Protein AF-A0AAP0FU52-F1 (afdb_monomer_lite)

Organism: NCBI:txid2320716

Radius of gyration: 20.99 Å; chains: 1; bounding box: 56×45×53 Å

Structure (mmCIF, N/CA/C/O backbone):
data_AF-A0AAP0FU52-F1
#
_entry.id   AF-A0AAP0FU52-F1
#
loop_
_atom_site.group_PDB
_atom_site.id
_atom_site.type_symbol
_atom_site.label_atom_id
_atom_site.label_alt_id
_atom_site.label_comp_id
_atom_site.label_asym_id
_atom_site.label_entity_id
_atom_site.label_seq_id
_atom_site.pdbx_PDB_ins_code
_atom_site.Cartn_x
_atom_site.Cartn_y
_atom_site.Cartn_z
_atom_site.occupancy
_atom_site.B_iso_or_equiv
_atom_site.auth_seq_id
_atom_site.auth_comp_id
_atom_site.auth_asym_id
_atom_site.auth_atom_id
_atom_site.pdbx_PDB_model_num
ATOM 1 N N . MET A 1 1 ? 13.478 6.159 -29.021 1.00 35.66 1 MET A N 1
ATOM 2 C CA . MET A 1 1 ? 12.438 6.819 -28.202 1.00 35.66 1 MET A CA 1
ATOM 3 C C . MET A 1 1 ? 12.729 6.546 -26.735 1.00 35.66 1 MET A C 1
ATOM 5 O O . MET A 1 1 ? 12.653 5.385 -26.350 1.00 35.66 1 MET A O 1
ATOM 9 N N . PRO A 1 2 ? 13.154 7.533 -25.932 1.00 37.09 2 PRO A N 1
ATOM 10 C CA . 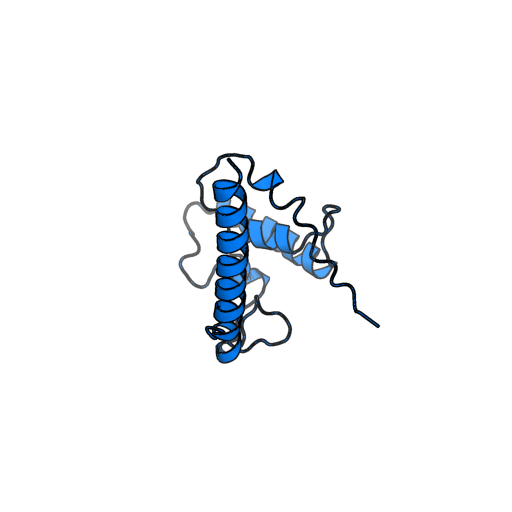PRO A 1 2 ? 13.354 7.309 -24.507 1.00 37.09 2 PRO A CA 1
ATOM 11 C C . PRO A 1 2 ? 12.016 7.425 -23.766 1.00 37.09 2 PRO A C 1
ATOM 13 O O . PRO A 1 2 ? 11.342 8.450 -23.825 1.00 37.09 2 PRO A O 1
ATOM 16 N N . LEU A 1 3 ? 11.629 6.352 -23.076 1.00 36.12 3 LEU A N 1
ATOM 17 C CA . LEU A 1 3 ? 10.536 6.349 -22.107 1.00 36.12 3 LEU A CA 1
ATOM 18 C C . LEU A 1 3 ? 10.970 7.179 -20.891 1.00 36.12 3 LEU A C 1
ATOM 20 O O . LEU A 1 3 ? 11.742 6.708 -20.053 1.00 36.12 3 LEU A O 1
ATOM 24 N N . SER A 1 4 ? 10.485 8.419 -20.811 1.00 35.88 4 SER A N 1
ATOM 25 C CA . SER A 1 4 ? 10.574 9.256 -19.614 1.00 35.88 4 SER A CA 1
ATOM 26 C C . SER A 1 4 ? 9.972 8.511 -18.425 1.00 35.88 4 SER A C 1
ATOM 28 O O . SER A 1 4 ? 8.785 8.197 -18.407 1.00 35.88 4 SER A O 1
ATOM 30 N N . ARG A 1 5 ? 10.808 8.203 -17.431 1.00 40.69 5 ARG A N 1
ATOM 31 C CA . ARG A 1 5 ? 10.409 7.602 -16.154 1.00 40.69 5 ARG A CA 1
ATOM 32 C C . ARG A 1 5 ? 9.983 8.735 -15.200 1.00 40.69 5 ARG A C 1
ATOM 34 O O . ARG A 1 5 ? 10.856 9.480 -14.765 1.00 40.69 5 ARG A O 1
ATOM 41 N N . PRO A 1 6 ? 8.695 8.885 -14.838 1.00 38.19 6 PRO A N 1
ATOM 42 C CA . PRO A 1 6 ? 8.189 10.066 -14.120 1.00 38.19 6 PRO A CA 1
ATOM 43 C C . PRO A 1 6 ? 8.436 10.075 -12.597 1.00 38.19 6 PRO A C 1
ATOM 45 O O . PRO A 1 6 ? 7.896 10.926 -11.896 1.00 38.19 6 PRO A O 1
ATOM 48 N N . TRP A 1 7 ? 9.235 9.155 -12.049 1.00 41.28 7 TRP A N 1
ATOM 49 C CA . TRP A 1 7 ? 9.445 9.070 -10.594 1.00 41.28 7 TRP A CA 1
ATOM 50 C C . TRP A 1 7 ? 10.563 9.993 -10.069 1.00 41.28 7 TRP A C 1
ATOM 52 O O . TRP A 1 7 ? 10.699 10.172 -8.861 1.00 41.28 7 TRP A O 1
ATOM 62 N N . ALA A 1 8 ? 11.320 10.646 -10.956 1.00 39.09 8 ALA A N 1
ATOM 63 C CA . ALA A 1 8 ? 12.317 11.652 -10.594 1.00 39.09 8 ALA A CA 1
ATOM 64 C C . ALA A 1 8 ? 11.659 13.021 -10.347 1.00 39.09 8 ALA A C 1
ATOM 66 O O . ALA A 1 8 ? 11.731 13.931 -11.164 1.00 39.09 8 ALA A O 1
ATOM 67 N N . SER A 1 9 ? 10.979 13.167 -9.215 1.00 42.00 9 SER A N 1
ATOM 68 C CA . SER A 1 9 ? 10.708 14.479 -8.622 1.00 42.00 9 SER A CA 1
ATOM 69 C C . SER A 1 9 ? 10.432 14.253 -7.137 1.00 42.00 9 SER A C 1
ATOM 71 O O . SER A 1 9 ? 9.286 14.162 -6.687 1.00 42.00 9 SER A O 1
ATOM 73 N N . ALA A 1 10 ? 11.545 14.086 -6.420 1.00 47.56 10 ALA A N 1
ATOM 74 C CA . ALA A 1 10 ? 11.695 13.945 -4.975 1.00 47.56 10 ALA A CA 1
ATOM 75 C C . ALA A 1 10 ? 11.476 15.292 -4.258 1.00 47.56 10 ALA A C 1
ATOM 77 O O . ALA A 1 10 ? 12.333 15.766 -3.526 1.00 47.56 10 ALA A O 1
ATOM 78 N N . GLY A 1 11 ? 10.351 15.955 -4.538 1.00 43.56 11 GLY A N 1
ATOM 79 C CA . GLY A 1 11 ? 10.038 17.272 -3.970 1.00 43.56 11 GLY A CA 1
ATOM 80 C C . GLY A 1 11 ? 9.100 17.242 -2.761 1.00 43.56 11 GLY A C 1
ATOM 81 O O . GLY A 1 11 ? 9.014 18.232 -2.054 1.00 43.56 11 GLY A O 1
ATOM 82 N N . GLN A 1 12 ? 8.382 16.138 -2.517 1.00 44.06 12 GLN A N 1
ATOM 83 C CA . GLN A 1 12 ? 7.345 16.066 -1.467 1.00 44.06 12 GLN A CA 1
ATOM 84 C C . GLN A 1 12 ? 7.619 15.026 -0.376 1.00 44.06 12 GLN A C 1
ATOM 86 O O . GLN A 1 12 ? 7.093 15.161 0.722 1.00 44.06 12 GLN A O 1
ATOM 91 N N . THR A 1 13 ? 8.500 14.048 -0.614 1.00 42.41 13 THR A N 1
ATOM 92 C CA . THR A 1 13 ? 8.978 13.141 0.448 1.00 42.41 13 THR A CA 1
ATOM 93 C C . THR A 1 13 ? 9.851 13.862 1.474 1.00 42.41 13 THR A C 1
ATOM 95 O O . THR A 1 13 ? 10.005 13.372 2.583 1.00 42.41 13 THR A O 1
ATOM 98 N N . ALA A 1 14 ? 10.408 15.025 1.117 1.00 39.72 14 ALA A N 1
ATOM 99 C CA . ALA A 1 14 ? 11.178 15.865 2.027 1.00 39.72 14 ALA A CA 1
ATOM 100 C C . ALA A 1 14 ? 10.280 16.690 2.969 1.00 39.72 14 ALA A C 1
ATOM 102 O O . ALA A 1 14 ? 10.637 16.881 4.122 1.00 39.72 14 ALA A O 1
ATOM 103 N N . SER A 1 15 ? 9.085 17.121 2.543 1.00 38.16 15 SER A N 1
ATOM 104 C CA . SER A 1 15 ? 8.234 17.975 3.392 1.00 38.16 15 SER A CA 1
ATOM 105 C C . SER A 1 15 ? 7.501 17.241 4.516 1.00 38.16 15 SER A C 1
ATOM 107 O O . SER A 1 15 ? 7.149 17.888 5.494 1.00 38.16 15 SER A O 1
ATOM 109 N N . LEU A 1 16 ? 7.288 15.922 4.432 1.00 42.97 16 LEU A N 1
ATOM 110 C CA . LEU A 1 16 ? 6.774 15.145 5.575 1.00 42.97 16 LEU A CA 1
ATOM 111 C C . LEU A 1 16 ? 7.901 14.723 6.542 1.00 42.97 16 LEU A C 1
ATOM 113 O O . LEU A 1 16 ? 7.628 14.360 7.679 1.00 42.97 16 LEU A O 1
ATOM 117 N N . VAL A 1 17 ? 9.163 14.796 6.097 1.00 48.81 17 VAL A N 1
ATOM 118 C CA . VAL A 1 17 ? 10.360 14.513 6.911 1.00 48.81 17 VAL A CA 1
ATOM 119 C C . VAL A 1 17 ? 10.805 15.727 7.746 1.00 48.81 17 VAL A C 1
ATOM 121 O O . VAL A 1 17 ? 11.561 15.572 8.698 1.00 48.81 17 VAL A O 1
ATOM 124 N N . GLU A 1 18 ? 10.285 16.921 7.445 1.00 45.97 18 GLU A N 1
ATOM 125 C CA . GLU A 1 18 ? 10.555 18.198 8.133 1.00 45.97 18 GLU A CA 1
ATOM 126 C C . GLU A 1 18 ? 9.603 18.460 9.323 1.00 45.97 18 GLU A C 1
ATOM 128 O O . GLU A 1 18 ? 9.228 19.589 9.632 1.00 45.97 18 GLU A O 1
ATOM 133 N N . GLN A 1 19 ? 9.190 17.410 10.027 1.00 45.41 19 GLN A N 1
ATOM 134 C CA . GLN A 1 19 ? 8.767 17.531 11.420 1.00 45.41 19 GLN A CA 1
ATOM 135 C C . GLN A 1 19 ? 9.579 16.505 12.192 1.00 45.41 19 GLN A C 1
ATOM 137 O O . GLN A 1 19 ? 9.411 15.310 11.975 1.00 45.41 19 GLN A O 1
ATOM 142 N N . GLY A 1 20 ? 10.496 16.984 13.037 1.00 45.47 20 GLY A N 1
ATOM 143 C CA . GLY A 1 20 ? 11.480 16.200 13.790 1.00 45.47 20 GLY A CA 1
ATOM 144 C C . GLY A 1 20 ? 10.875 15.227 14.806 1.00 45.47 20 GLY A C 1
ATOM 145 O O . GLY A 1 20 ? 11.127 15.333 16.002 1.00 45.47 20 GLY A O 1
ATOM 146 N N . SER A 1 21 ? 10.086 14.269 14.333 1.00 46.69 21 SER A N 1
ATOM 147 C CA . SER A 1 21 ? 9.615 13.124 15.087 1.00 46.69 21 SER A CA 1
ATOM 148 C C . SER A 1 21 ? 10.545 11.955 14.789 1.00 46.69 21 SER A C 1
ATOM 150 O O . SER A 1 21 ? 10.533 11.380 13.706 1.00 46.69 21 SER A O 1
ATOM 152 N N . THR A 1 22 ? 11.366 11.598 15.773 1.00 55.22 22 THR A N 1
ATOM 153 C CA . THR A 1 22 ? 12.186 10.374 15.770 1.00 55.22 22 THR A CA 1
ATOM 154 C C . THR A 1 22 ? 11.342 9.107 16.010 1.00 55.22 22 THR A C 1
ATOM 156 O O . THR A 1 22 ? 11.874 8.019 16.224 1.00 55.22 22 THR A O 1
ATOM 159 N N . ALA A 1 23 ? 10.009 9.232 16.041 1.00 64.31 23 ALA A N 1
ATOM 160 C CA . ALA A 1 23 ? 9.124 8.093 16.212 1.00 64.31 23 ALA A CA 1
ATOM 161 C C . ALA A 1 23 ? 9.087 7.261 14.917 1.00 64.31 23 ALA A C 1
ATOM 163 O O . ALA A 1 23 ? 8.986 7.828 13.825 1.00 64.31 23 ALA A O 1
ATOM 164 N N . PRO A 1 24 ? 9.152 5.922 15.010 1.00 70.06 24 PRO A N 1
ATOM 165 C CA . PRO A 1 24 ? 9.019 5.067 13.841 1.00 70.06 24 PRO A CA 1
ATOM 166 C C . PRO A 1 24 ? 7.663 5.318 13.172 1.00 70.06 24 PRO A C 1
ATOM 168 O O . PRO A 1 24 ? 6.612 5.206 13.804 1.00 70.06 24 PRO A O 1
ATOM 171 N N . ILE A 1 25 ? 7.688 5.671 11.886 1.00 70.69 25 ILE A N 1
ATOM 172 C CA . ILE A 1 25 ? 6.472 5.847 11.088 1.00 70.69 25 ILE A CA 1
ATOM 173 C C . ILE A 1 25 ? 5.782 4.484 10.964 1.00 70.69 25 ILE A C 1
ATOM 175 O O . ILE A 1 25 ? 6.420 3.490 10.612 1.00 70.69 25 ILE A O 1
ATOM 179 N N . SER A 1 26 ? 4.475 4.442 11.230 1.00 82.31 26 SER A N 1
ATOM 180 C CA . SER A 1 26 ? 3.677 3.224 11.073 1.00 82.31 26 SER A CA 1
ATOM 181 C C . SER A 1 26 ? 3.706 2.723 9.625 1.00 82.31 26 SER A C 1
ATOM 183 O O . SER A 1 26 ? 3.552 3.495 8.676 1.00 82.31 26 SER A O 1
ATOM 185 N N . CYS A 1 27 ? 3.848 1.406 9.451 1.00 79.88 27 CYS A N 1
ATOM 186 C CA . CYS A 1 27 ? 3.797 0.748 8.143 1.00 79.88 27 CYS A CA 1
ATOM 187 C C . CYS A 1 27 ? 2.482 1.053 7.396 1.00 79.88 27 CYS A C 1
ATOM 189 O O . CYS A 1 27 ? 2.478 1.243 6.179 1.00 79.88 27 CYS A O 1
ATOM 191 N N . VAL A 1 28 ? 1.376 1.185 8.137 1.00 84.62 28 VAL A N 1
ATOM 192 C CA . VAL A 1 28 ? 0.062 1.577 7.607 1.00 84.62 28 VAL A CA 1
ATOM 193 C C . VAL A 1 28 ? 0.105 2.959 6.953 1.00 84.62 28 VAL A C 1
ATOM 195 O O . VAL A 1 28 ? -0.375 3.137 5.831 1.00 84.62 28 VAL A O 1
ATOM 198 N N . GLU A 1 29 ? 0.725 3.929 7.618 1.00 86.44 29 GLU A N 1
ATOM 199 C CA . GLU A 1 29 ? 0.825 5.296 7.108 1.00 86.44 29 GLU A CA 1
ATOM 200 C C . GLU A 1 29 ? 1.722 5.357 5.867 1.00 86.44 29 GLU A C 1
ATOM 202 O O . GLU A 1 29 ? 1.368 5.991 4.870 1.00 86.44 29 GLU A O 1
ATOM 207 N N . LEU A 1 30 ? 2.828 4.604 5.865 1.00 87.81 30 LEU A N 1
ATOM 208 C CA . LEU A 1 30 ? 3.678 4.456 4.681 1.00 87.81 30 LEU A CA 1
ATOM 209 C C . LEU A 1 30 ? 2.910 3.867 3.491 1.00 87.81 30 LEU A C 1
ATOM 211 O O . LEU A 1 30 ? 3.065 4.346 2.365 1.00 87.81 30 LEU A O 1
ATOM 215 N N . TRP A 1 31 ? 2.054 2.867 3.723 1.00 88.06 31 TRP A N 1
ATOM 216 C CA . TRP A 1 31 ? 1.231 2.280 2.668 1.00 88.06 31 TRP A CA 1
ATOM 217 C C . TRP A 1 31 ? 0.253 3.306 2.077 1.00 88.06 31 TRP A C 1
ATOM 219 O O . TRP A 1 31 ? 0.197 3.448 0.852 1.00 88.06 31 TRP A O 1
ATOM 229 N N . LYS A 1 32 ? -0.453 4.077 2.920 1.00 90.31 32 LYS A N 1
ATOM 230 C CA . LYS A 1 32 ? -1.391 5.123 2.470 1.00 90.31 32 LYS A CA 1
ATOM 231 C C . LYS A 1 32 ? -0.690 6.206 1.653 1.00 90.31 32 LYS A C 1
ATOM 233 O O . LYS A 1 32 ? -1.210 6.617 0.618 1.00 90.31 32 LYS A O 1
ATOM 238 N N . VAL A 1 33 ? 0.486 6.655 2.095 1.00 89.06 33 VAL A N 1
ATOM 239 C CA . VAL A 1 33 ? 1.285 7.658 1.373 1.00 89.06 33 VAL A CA 1
ATOM 240 C C . VAL A 1 33 ? 1.770 7.104 0.034 1.00 89.06 33 VAL A C 1
ATOM 242 O O . VAL A 1 33 ? 1.636 7.774 -0.988 1.00 89.06 33 VAL A O 1
ATOM 245 N N . GLY A 1 34 ? 2.274 5.866 0.010 1.00 88.56 34 GLY A N 1
ATOM 246 C CA . GLY A 1 34 ? 2.751 5.218 -1.215 1.00 88.56 34 GLY A CA 1
ATOM 247 C C . GLY A 1 34 ? 1.660 4.994 -2.268 1.00 88.56 34 GLY A C 1
ATOM 248 O O . GLY A 1 34 ? 1.963 4.956 -3.459 1.00 88.56 34 GLY A O 1
ATOM 249 N N . HIS A 1 35 ? 0.397 4.891 -1.845 1.00 88.56 35 HIS A N 1
ATOM 250 C CA . HIS A 1 35 ? -0.755 4.682 -2.728 1.00 88.56 35 HIS A CA 1
ATOM 251 C C . HIS A 1 35 ? -1.515 5.968 -3.079 1.00 88.56 35 HIS A C 1
ATOM 253 O O . HIS A 1 35 ? -2.578 5.900 -3.703 1.00 88.56 35 HIS A O 1
ATOM 259 N N . LYS A 1 36 ? -0.966 7.140 -2.735 1.00 92.50 36 LYS A N 1
ATOM 260 C CA . LYS A 1 36 ? -1.483 8.450 -3.143 1.00 92.50 36 LYS A CA 1
ATOM 261 C C . LYS A 1 36 ? -0.624 9.074 -4.240 1.00 92.50 36 LYS A C 1
ATOM 263 O O . LYS A 1 36 ? 0.592 8.908 -4.316 1.00 92.50 36 LYS A O 1
ATOM 268 N N . ARG A 1 37 ? -1.277 9.832 -5.114 1.00 91.19 37 ARG A N 1
ATOM 269 C CA . ARG A 1 37 ? -0.642 10.727 -6.080 1.00 91.19 37 ARG A CA 1
ATOM 270 C C . ARG A 1 37 ? -0.141 11.975 -5.357 1.00 91.19 37 ARG A C 1
ATOM 272 O O . ARG A 1 37 ? -0.584 12.303 -4.262 1.00 91.19 37 ARG A O 1
ATOM 279 N N . LYS A 1 38 ? 0.703 12.754 -6.035 1.00 88.44 38 LYS A N 1
ATOM 280 C CA . LYS A 1 38 ? 1.135 14.086 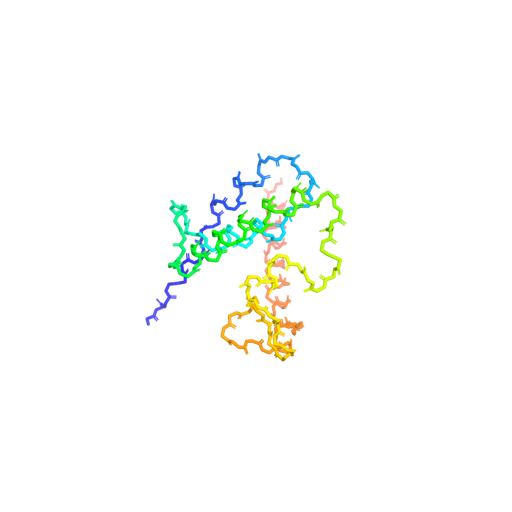-5.563 1.00 88.44 38 LYS A CA 1
ATOM 281 C C . LYS A 1 38 ? -0.025 15.063 -5.341 1.00 88.44 38 LYS A C 1
ATOM 283 O O . LYS A 1 38 ? 0.122 16.039 -4.623 1.00 88.44 38 LYS A O 1
ATOM 288 N N . THR A 1 39 ? -1.169 14.807 -5.974 1.00 88.56 39 THR A N 1
ATOM 289 C CA . THR A 1 39 ? -2.412 15.565 -5.788 1.00 88.56 39 THR A CA 1
ATOM 290 C C . THR A 1 39 ? -3.133 15.223 -4.480 1.00 88.56 39 THR A C 1
ATOM 292 O O . THR A 1 39 ? -4.091 15.901 -4.135 1.00 88.56 39 THR A O 1
ATOM 295 N N . GLY A 1 40 ? -2.705 14.177 -3.762 1.00 87.50 40 GLY A N 1
ATOM 296 C CA . GLY A 1 40 ? -3.342 13.671 -2.541 1.00 87.50 40 GLY A CA 1
ATOM 297 C C . GLY A 1 40 ? -4.433 12.620 -2.779 1.00 87.50 40 GLY A C 1
ATOM 298 O O . GLY A 1 40 ? -4.856 11.962 -1.830 1.00 87.50 40 GLY A O 1
ATOM 299 N N . GLU A 1 41 ? -4.855 12.420 -4.029 1.00 90.81 41 GLU A N 1
ATOM 300 C CA . GLU A 1 41 ? -5.828 11.395 -4.429 1.00 90.81 41 GLU A CA 1
ATOM 301 C C . GLU A 1 41 ? -5.187 10.000 -4.466 1.00 90.81 41 GLU A C 1
ATOM 303 O O . GLU A 1 41 ? -4.016 9.862 -4.829 1.00 90.81 41 GLU A O 1
ATOM 308 N N . TYR A 1 42 ? -5.947 8.952 -4.147 1.00 91.25 42 TYR A N 1
ATOM 309 C CA . TYR A 1 42 ? -5.491 7.572 -4.317 1.00 91.25 42 TYR A CA 1
ATOM 310 C C . TYR A 1 42 ? -5.231 7.227 -5.791 1.00 91.25 42 TYR A C 1
ATOM 312 O O . TYR A 1 42 ? -5.863 7.748 -6.709 1.00 91.25 42 TYR A O 1
ATOM 320 N N . ILE A 1 43 ? -4.261 6.343 -6.032 1.00 90.12 43 ILE A N 1
ATOM 321 C CA . ILE A 1 43 ? -3.841 5.972 -7.392 1.00 90.12 43 ILE A CA 1
ATOM 322 C C . ILE A 1 43 ? -4.937 5.184 -8.133 1.00 90.12 43 ILE A C 1
ATOM 324 O O . ILE A 1 43 ? -5.031 5.312 -9.360 1.00 90.12 43 ILE A O 1
ATOM 328 N N . SER A 1 44 ? -5.758 4.418 -7.406 1.00 90.25 44 SER A N 1
ATOM 329 C CA . SER A 1 44 ? -6.881 3.616 -7.911 1.00 90.25 44 SER A CA 1
ATOM 330 C C . SER A 1 44 ? -8.060 3.595 -6.929 1.00 90.25 44 SER A C 1
ATOM 332 O O . SER A 1 44 ? -7.888 3.869 -5.739 1.00 90.25 44 SER A O 1
ATOM 334 N N . THR A 1 45 ? -9.244 3.226 -7.428 1.00 91.06 45 THR A N 1
ATOM 335 C CA . THR A 1 45 ? -10.449 2.972 -6.616 1.00 91.06 45 THR A CA 1
ATOM 336 C C . THR A 1 45 ? -10.197 1.881 -5.583 1.00 91.06 45 THR A C 1
ATOM 338 O O . THR A 1 45 ? -10.461 2.088 -4.406 1.00 91.06 45 THR A O 1
ATOM 341 N N . ASP A 1 46 ? -9.560 0.785 -5.996 1.00 88.56 46 ASP A N 1
ATOM 342 C CA . ASP A 1 46 ? -9.223 -0.334 -5.114 1.00 88.56 46 ASP A CA 1
ATOM 343 C C . ASP A 1 46 ? -8.318 0.122 -3.961 1.00 88.56 46 ASP A C 1
ATOM 345 O O . ASP A 1 46 ? -8.494 -0.282 -2.817 1.00 88.56 46 ASP A O 1
ATOM 349 N N . ALA A 1 47 ? -7.356 1.014 -4.230 1.00 88.62 47 ALA A N 1
ATOM 350 C CA . ALA A 1 47 ? -6.491 1.558 -3.187 1.00 88.62 47 ALA A CA 1
ATOM 351 C C . ALA A 1 47 ? -7.263 2.442 -2.194 1.00 88.62 47 ALA A C 1
ATOM 353 O O . ALA A 1 47 ? -6.939 2.441 -1.007 1.00 88.62 47 ALA A O 1
ATOM 354 N N . ALA A 1 48 ? -8.281 3.170 -2.660 1.00 91.38 48 ALA A N 1
ATOM 355 C CA . ALA A 1 48 ? -9.157 3.951 -1.794 1.00 91.38 48 ALA A CA 1
ATOM 356 C C . ALA A 1 48 ? -10.043 3.048 -0.916 1.00 91.38 48 ALA A C 1
ATOM 358 O O . ALA A 1 48 ? -10.165 3.297 0.281 1.00 91.38 48 ALA A O 1
ATOM 359 N N . GLU A 1 49 ? -10.600 1.970 -1.476 1.00 92.25 49 GLU A N 1
ATOM 360 C CA . GLU A 1 49 ? -11.386 0.981 -0.723 1.00 92.25 49 GLU A CA 1
ATOM 361 C C . GLU A 1 49 ? -10.544 0.292 0.358 1.00 92.25 49 GLU A C 1
ATOM 363 O O . GLU A 1 49 ? -10.950 0.207 1.519 1.00 92.25 49 GLU A O 1
ATOM 368 N N . LEU A 1 50 ? -9.329 -0.138 0.005 1.00 90.75 50 LEU A N 1
ATOM 369 C CA . LEU A 1 50 ? -8.390 -0.731 0.956 1.00 90.75 50 LEU A CA 1
ATOM 370 C C . LEU A 1 50 ? -7.996 0.271 2.051 1.00 90.75 50 LEU A C 1
ATOM 372 O O . LEU A 1 50 ? -7.912 -0.114 3.214 1.00 90.75 50 LEU A O 1
ATOM 376 N N . ALA A 1 51 ? -7.805 1.551 1.716 1.00 90.94 51 ALA A N 1
ATOM 377 C CA . ALA A 1 51 ? -7.531 2.583 2.713 1.00 90.94 51 ALA A CA 1
ATOM 378 C C . ALA A 1 51 ? -8.694 2.771 3.698 1.00 90.94 51 ALA A C 1
ATOM 380 O O . ALA A 1 51 ? -8.445 2.823 4.900 1.00 90.94 51 ALA A O 1
ATOM 381 N N . SER A 1 52 ? -9.941 2.793 3.210 1.00 90.94 52 SER A N 1
ATOM 382 C CA . SER A 1 52 ? -11.135 2.862 4.069 1.00 90.94 52 SER A CA 1
ATOM 383 C C . SER A 1 52 ? -11.181 1.685 5.044 1.00 90.94 52 SER A C 1
ATOM 385 O O . SER A 1 52 ? -11.362 1.871 6.244 1.00 90.94 52 SER A O 1
ATOM 387 N N . LYS A 1 53 ? -10.918 0.471 4.548 1.00 91.50 53 LYS A N 1
ATOM 388 C CA . LYS A 1 53 ? -10.901 -0.740 5.377 1.00 91.50 53 LYS A CA 1
ATOM 389 C C . LYS A 1 53 ? -9.788 -0.720 6.432 1.00 91.50 53 LYS A C 1
ATOM 391 O O . LYS A 1 53 ? -9.979 -1.214 7.540 1.00 91.50 53 LYS A O 1
ATOM 396 N N . ILE A 1 54 ? -8.627 -0.147 6.104 1.00 90.44 54 ILE A N 1
ATOM 397 C CA . ILE A 1 54 ? -7.533 0.052 7.064 1.00 90.44 54 ILE A CA 1
ATOM 398 C C . ILE A 1 54 ? -7.949 1.032 8.167 1.00 90.44 54 ILE A C 1
ATOM 400 O O . ILE A 1 54 ? -7.658 0.772 9.331 1.00 90.44 54 ILE A O 1
ATOM 404 N N . ASP A 1 55 ? -8.623 2.133 7.828 1.00 89.38 55 ASP A N 1
ATOM 405 C CA . ASP A 1 55 ? -9.077 3.126 8.812 1.00 89.38 55 ASP A CA 1
ATOM 406 C C . ASP A 1 55 ? -10.158 2.563 9.747 1.00 89.38 55 ASP A C 1
ATOM 408 O O . ASP A 1 55 ? -10.118 2.808 10.957 1.00 89.38 55 ASP A O 1
ATOM 412 N N . GLU A 1 56 ? -11.074 1.750 9.217 1.00 88.88 56 GLU A N 1
ATOM 413 C CA . GLU A 1 56 ? -12.064 1.009 10.009 1.00 88.88 56 GLU A CA 1
ATOM 414 C C . GLU A 1 56 ? -11.383 0.071 11.016 1.00 88.88 56 GLU A C 1
ATOM 416 O O . GLU A 1 56 ? -11.647 0.154 12.218 1.00 88.88 56 GLU A O 1
ATOM 421 N N . LEU A 1 57 ? -10.448 -0.763 10.551 1.00 84.25 57 LEU A N 1
ATOM 422 C CA . LEU A 1 57 ? -9.727 -1.709 11.407 1.00 84.25 57 LEU A CA 1
ATOM 423 C C . LEU A 1 57 ? -8.816 -1.008 12.419 1.00 84.25 57 LEU A C 1
ATOM 425 O O . LEU A 1 57 ? -8.749 -1.427 13.570 1.00 84.25 57 LEU A O 1
ATOM 429 N N . SER A 1 58 ? -8.149 0.078 12.026 1.00 82.38 58 SER A N 1
ATOM 430 C CA . SER A 1 58 ? -7.309 0.863 12.937 1.00 82.38 58 SER A CA 1
ATOM 431 C C . SER A 1 58 ? -8.140 1.533 14.031 1.00 82.38 58 SER A C 1
ATOM 433 O O . SER A 1 58 ? -7.690 1.620 15.175 1.00 82.38 58 SER A O 1
ATOM 435 N N . SER A 1 59 ? -9.355 1.981 13.700 1.00 80.56 59 SER A N 1
ATOM 436 C CA . SER A 1 59 ? -10.298 2.520 14.682 1.00 80.56 59 SER A CA 1
ATOM 437 C C . SER A 1 59 ? -10.748 1.431 15.658 1.00 80.56 59 SER A C 1
ATOM 439 O O . SER A 1 59 ? -10.749 1.662 16.866 1.00 80.56 59 SER A O 1
ATOM 441 N N . GLN A 1 60 ? -11.045 0.225 15.163 1.00 75.94 60 GLN A N 1
ATOM 442 C CA . GLN A 1 60 ? -11.395 -0.922 16.006 1.00 75.94 60 GLN A CA 1
ATOM 443 C C . GLN A 1 60 ? -10.238 -1.345 16.925 1.00 75.94 60 GLN A C 1
ATOM 445 O O . GLN A 1 60 ? -10.472 -1.544 18.115 1.00 75.94 60 GLN A O 1
ATOM 450 N N . GLU A 1 61 ? -9.001 -1.409 16.414 1.00 69.88 61 GLU A N 1
ATOM 451 C CA . GLU A 1 61 ? -7.811 -1.769 17.202 1.00 69.88 61 GLU A CA 1
ATOM 452 C C . GLU A 1 61 ? -7.563 -0.753 18.330 1.00 69.88 61 GLU A C 1
ATOM 454 O O . GLU A 1 61 ? -7.267 -1.134 19.458 1.00 69.88 61 GLU A O 1
ATOM 459 N N . SER A 1 62 ? -7.789 0.542 18.071 1.00 64.06 62 SER A N 1
ATOM 460 C CA . SER A 1 62 ? -7.676 1.587 19.101 1.00 64.06 62 SER A CA 1
ATOM 461 C C . SER A 1 62 ? -8.732 1.484 20.212 1.00 64.06 62 SER A C 1
ATOM 463 O O . SER A 1 62 ? -8.495 1.932 21.335 1.00 64.06 62 SER A O 1
ATOM 465 N N . GLN A 1 63 ? -9.894 0.888 19.916 1.00 59.47 63 GLN A N 1
ATOM 466 C CA . GLN A 1 63 ? -10.959 0.645 20.894 1.00 59.47 63 GLN A CA 1
ATOM 467 C C . GLN A 1 63 ? -10.738 -0.655 21.681 1.00 59.47 63 GLN A C 1
ATOM 469 O O . GLN A 1 63 ? -11.144 -0.746 22.842 1.00 59.47 63 GLN A O 1
ATOM 474 N N . SER A 1 64 ? -10.077 -1.652 21.088 1.00 56.72 64 SER A N 1
ATOM 475 C CA . SER A 1 64 ? -9.644 -2.875 21.763 1.00 56.72 64 SER A CA 1
ATOM 476 C C . SER A 1 64 ? -8.246 -2.679 22.351 1.00 56.72 64 SER A C 1
ATOM 478 O O . SER A 1 64 ? -7.247 -2.996 21.720 1.00 56.72 64 SER A O 1
ATOM 480 N N . VAL A 1 65 ? -8.190 -2.170 23.582 1.00 50.03 65 VAL A N 1
ATOM 481 C CA . VAL A 1 65 ? -6.999 -1.765 24.366 1.00 50.03 65 VAL A CA 1
ATOM 482 C C . VAL A 1 65 ? -5.791 -2.734 24.392 1.00 50.03 65 VAL A C 1
ATOM 484 O O . VAL A 1 65 ? -4.745 -2.365 24.915 1.00 50.03 65 VAL A O 1
ATOM 487 N N . GLU A 1 66 ? -5.846 -3.938 23.821 1.00 51.78 66 GLU A N 1
ATOM 488 C CA . GLU A 1 66 ? -4.841 -4.974 24.097 1.00 51.78 66 GLU A CA 1
ATOM 489 C C . GLU A 1 66 ? -4.473 -5.928 22.958 1.00 51.78 66 GLU A C 1
ATOM 491 O O . GLU A 1 66 ? -3.735 -6.884 23.189 1.00 51.78 66 GLU A O 1
ATOM 496 N N . THR A 1 67 ? -4.904 -5.697 21.720 1.00 49.06 67 THR A N 1
ATOM 497 C CA . THR A 1 67 ? -4.420 -6.519 20.601 1.00 49.06 67 THR A CA 1
ATOM 498 C C . THR A 1 67 ? -3.436 -5.722 19.772 1.00 49.06 67 THR A C 1
ATOM 500 O O . THR A 1 67 ? -3.716 -5.348 18.640 1.00 49.06 67 THR A O 1
ATOM 503 N N . VAL A 1 68 ? -2.249 -5.482 20.340 1.00 52.06 68 VAL A N 1
ATOM 504 C CA . VAL A 1 68 ? -1.060 -5.285 19.506 1.00 52.06 68 VAL A CA 1
ATOM 505 C C . VAL A 1 68 ? -1.025 -6.501 18.598 1.00 52.06 68 VAL A C 1
ATOM 507 O O . VAL A 1 68 ? -0.842 -7.610 19.090 1.00 52.06 68 VAL A O 1
ATOM 510 N N . SER A 1 69 ? -1.282 -6.308 17.310 1.00 54.28 69 SER A N 1
ATOM 511 C CA . SER A 1 69 ? -1.224 -7.345 16.288 1.00 54.28 69 SER A CA 1
ATOM 512 C C . SER A 1 69 ? 0.142 -8.054 16.352 1.00 54.28 69 SER A C 1
ATOM 514 O O . SER A 1 69 ? 1.127 -7.601 15.769 1.00 54.28 69 SER A O 1
ATOM 516 N N . GLN A 1 70 ? 0.261 -9.114 17.161 1.00 53.12 70 GLN A N 1
ATOM 517 C CA . GLN A 1 70 ? 1.536 -9.769 17.443 1.00 53.12 70 GLN A CA 1
ATOM 518 C C . GLN A 1 70 ? 1.886 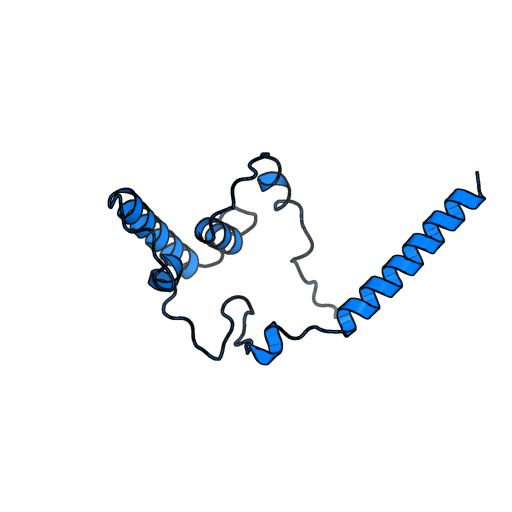-10.694 16.274 1.00 53.12 70 GLN A C 1
ATOM 520 O O . GLN A 1 70 ? 1.476 -11.850 16.223 1.00 53.12 70 GLN A O 1
ATOM 525 N N . GLY A 1 71 ? 2.691 -10.194 15.337 1.00 62.25 71 GLY A N 1
ATOM 526 C CA . GLY A 1 71 ? 3.303 -11.010 14.289 1.00 62.25 71 GLY A CA 1
ATOM 527 C C . GLY A 1 71 ? 2.636 -10.865 12.923 1.00 62.25 71 GLY A C 1
ATOM 528 O O . GLY A 1 71 ? 2.609 -9.775 12.368 1.00 62.25 71 GLY A O 1
ATOM 529 N N . ARG A 1 72 ? 2.200 -11.983 12.328 1.00 61.59 72 ARG A N 1
ATOM 530 C CA . ARG A 1 72 ? 1.707 -12.052 10.933 1.00 61.59 72 ARG A CA 1
ATOM 531 C C . ARG A 1 72 ? 0.275 -11.547 10.734 1.00 61.59 72 ARG A C 1
ATOM 533 O O . ARG A 1 72 ? -0.154 -11.441 9.589 1.00 61.59 72 ARG A O 1
ATOM 540 N N . ASP A 1 73 ? -0.433 -11.262 11.817 1.00 69.00 73 ASP A N 1
ATOM 541 C CA . ASP A 1 73 ? -1.835 -10.845 11.802 1.00 69.00 73 ASP A CA 1
ATOM 542 C C . ASP A 1 73 ? -1.953 -9.322 11.943 1.00 69.00 73 ASP A C 1
ATOM 544 O O . ASP A 1 73 ? -2.735 -8.823 12.745 1.00 69.00 73 ASP A O 1
ATOM 548 N N . ASP A 1 74 ? -1.134 -8.571 11.200 1.00 76.94 74 ASP A N 1
ATOM 549 C CA . ASP A 1 74 ? -1.206 -7.112 11.179 1.00 76.94 74 ASP A CA 1
ATOM 550 C C . ASP A 1 74 ? -2.378 -6.606 10.314 1.00 76.94 74 ASP A C 1
ATOM 552 O O . ASP A 1 74 ? -2.885 -7.295 9.421 1.00 76.94 74 ASP A O 1
ATOM 556 N N . ILE A 1 75 ? -2.829 -5.370 10.573 1.00 84.19 75 ILE A N 1
ATOM 557 C CA . ILE A 1 75 ? -3.955 -4.737 9.854 1.00 84.19 75 ILE A CA 1
ATOM 558 C C . ILE A 1 75 ? -3.746 -4.811 8.332 1.00 84.19 75 ILE A C 1
ATOM 560 O O . ILE A 1 75 ? -4.684 -5.061 7.572 1.00 84.19 75 ILE A O 1
ATOM 564 N N . LEU A 1 76 ? -2.502 -4.646 7.874 1.00 83.19 76 LEU A N 1
ATOM 565 C CA . LEU A 1 76 ? -2.168 -4.727 6.456 1.00 83.19 76 LEU A CA 1
ATOM 566 C C . LEU A 1 76 ? -2.330 -6.141 5.889 1.00 83.19 76 LEU A C 1
ATOM 568 O O . LEU A 1 76 ? -2.874 -6.267 4.791 1.00 83.19 76 LEU A O 1
ATOM 572 N N . ALA A 1 77 ? -1.920 -7.200 6.592 1.00 81.31 77 ALA A N 1
ATOM 573 C CA . ALA A 1 77 ? -2.165 -8.574 6.156 1.00 81.31 77 ALA A CA 1
ATOM 574 C C . ALA A 1 77 ? -3.661 -8.919 6.133 1.00 81.31 77 ALA A C 1
ATOM 576 O O . ALA A 1 77 ? -4.105 -9.615 5.219 1.00 81.31 77 ALA A O 1
ATOM 577 N N . SER A 1 78 ? -4.455 -8.388 7.068 1.00 83.00 78 SER A N 1
ATOM 578 C CA . SER A 1 78 ? -5.915 -8.569 7.075 1.00 83.00 78 SER A CA 1
ATOM 579 C C . SER A 1 78 ? -6.590 -7.920 5.856 1.00 83.00 78 SER A C 1
ATOM 581 O O . SER A 1 78 ? -7.486 -8.500 5.233 1.00 83.00 78 SER A O 1
ATOM 583 N N . VAL A 1 79 ? -6.132 -6.727 5.460 1.00 88.25 79 VAL A N 1
ATOM 584 C CA . VAL A 1 79 ? -6.720 -5.978 4.338 1.00 88.25 79 VAL A CA 1
ATOM 585 C C . VAL A 1 79 ? -6.208 -6.455 2.980 1.00 88.25 79 VAL A C 1
ATOM 587 O O . VAL A 1 79 ? -7.001 -6.636 2.058 1.00 88.25 79 VAL A O 1
ATOM 590 N N . LEU A 1 80 ? -4.900 -6.687 2.850 1.00 83.62 80 LEU A N 1
ATOM 591 C CA . LEU A 1 80 ? -4.249 -7.078 1.592 1.00 83.62 80 LEU A CA 1
ATOM 592 C C . LEU A 1 80 ? -4.241 -8.599 1.363 1.00 83.62 80 LEU A C 1
ATOM 594 O O . LEU A 1 80 ? -3.844 -9.062 0.291 1.00 83.62 80 LEU A O 1
ATOM 598 N N . GLY A 1 81 ? -4.646 -9.375 2.369 1.00 83.38 81 GLY A N 1
ATOM 599 C CA . GLY A 1 81 ? -4.602 -10.832 2.383 1.00 83.38 81 GLY A CA 1
ATOM 600 C C . GLY A 1 81 ? -3.227 -11.401 2.746 1.00 83.38 81 GLY A C 1
ATOM 601 O O . GLY A 1 81 ? -2.212 -10.695 2.800 1.00 83.38 81 GLY A O 1
ATOM 602 N N . GLN A 1 82 ? -3.187 -12.722 2.942 1.00 77.88 82 GLN A N 1
ATOM 603 C CA . GLN A 1 82 ? -1.957 -13.473 3.209 1.00 77.88 82 GLN A CA 1
ATOM 604 C C . GLN A 1 82 ? -0.914 -13.258 2.102 1.00 77.88 82 GLN A C 1
ATOM 606 O O . GLN A 1 82 ? -1.229 -13.238 0.909 1.00 77.88 82 GLN A O 1
ATOM 611 N N . GLU A 1 83 ? 0.342 -13.074 2.504 1.00 79.38 83 GLU A N 1
ATOM 612 C CA . GLU A 1 83 ? 1.463 -12.979 1.572 1.00 79.38 83 GLU A CA 1
ATOM 613 C C . GLU A 1 83 ? 1.766 -14.350 0.947 1.00 79.38 83 GLU A C 1
ATOM 615 O O . GLU A 1 83 ? 1.728 -15.382 1.616 1.00 79.38 83 GLU A O 1
ATOM 620 N N . HIS A 1 84 ? 2.073 -14.369 -0.353 1.00 79.44 84 HIS A N 1
ATOM 621 C CA . HIS A 1 84 ? 2.439 -15.597 -1.052 1.00 79.44 84 HIS A CA 1
ATOM 622 C C . HIS A 1 84 ? 3.924 -15.916 -0.799 1.00 79.44 84 HIS A C 1
ATOM 624 O O . HIS A 1 84 ? 4.763 -15.064 -1.091 1.00 79.44 84 HIS A O 1
ATOM 630 N N . PRO A 1 85 ? 4.289 -17.138 -0.364 1.00 76.94 85 PRO A N 1
ATOM 631 C CA . PRO A 1 85 ? 5.648 -17.458 0.090 1.00 76.94 85 PRO A CA 1
ATOM 632 C C . PRO A 1 85 ? 6.730 -17.226 -0.971 1.00 76.94 85 PRO A C 1
ATOM 634 O O . PRO A 1 85 ? 7.852 -16.881 -0.634 1.00 76.94 85 PRO A O 1
ATOM 637 N N . ASP A 1 86 ? 6.401 -17.368 -2.255 1.00 77.88 86 ASP A N 1
ATOM 638 C CA . ASP A 1 86 ? 7.379 -17.188 -3.337 1.00 77.88 86 ASP A CA 1
ATOM 639 C C . ASP A 1 86 ? 7.483 -15.759 -3.901 1.00 77.88 86 ASP A C 1
ATOM 641 O O . ASP A 1 86 ? 8.263 -15.533 -4.831 1.00 77.88 86 ASP A O 1
ATOM 645 N N . ARG A 1 87 ? 6.687 -14.790 -3.423 1.00 79.62 87 ARG A N 1
ATOM 646 C CA . ARG A 1 87 ? 6.531 -13.481 -4.090 1.00 79.62 87 ARG A CA 1
ATOM 647 C C . ARG A 1 87 ? 6.605 -12.323 -3.108 1.00 79.62 87 ARG A C 1
ATOM 649 O O . ARG A 1 87 ? 5.860 -12.281 -2.142 1.00 79.62 87 ARG A O 1
ATOM 656 N N . VAL A 1 88 ? 7.424 -11.329 -3.438 1.00 76.62 88 VAL A N 1
ATOM 657 C CA . VAL A 1 88 ? 7.537 -10.095 -2.658 1.00 76.62 88 VAL A CA 1
ATOM 658 C C . VAL A 1 88 ? 6.475 -9.098 -3.103 1.00 76.62 88 VAL A C 1
ATOM 660 O O . VAL A 1 88 ? 6.493 -8.625 -4.244 1.00 76.62 88 VAL A O 1
ATOM 663 N N . ARG A 1 89 ? 5.580 -8.727 -2.182 1.00 77.00 89 ARG A N 1
ATOM 664 C CA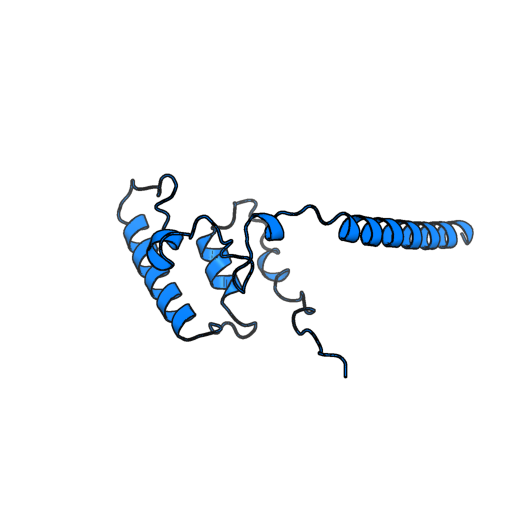 . ARG A 1 89 ? 4.466 -7.796 -2.440 1.00 77.00 89 ARG A CA 1
ATOM 665 C C . ARG A 1 89 ? 4.928 -6.391 -2.859 1.00 77.00 89 ARG A C 1
ATOM 667 O O . ARG A 1 89 ? 4.303 -5.771 -3.713 1.00 77.00 89 ARG A O 1
ATOM 674 N N . VAL A 1 90 ? 6.050 -5.914 -2.317 1.00 72.69 90 VAL A N 1
ATOM 675 C CA . VAL A 1 90 ? 6.601 -4.566 -2.583 1.00 72.69 90 VAL A CA 1
ATOM 676 C C . VAL A 1 90 ? 7.259 -4.449 -3.969 1.00 72.69 90 VAL A C 1
ATOM 678 O O . VAL A 1 90 ? 7.411 -3.352 -4.499 1.00 72.69 90 VAL A O 1
ATOM 681 N N . GLY A 1 91 ? 7.634 -5.566 -4.599 1.00 64.56 91 GLY A N 1
ATOM 682 C CA . GLY A 1 91 ? 8.465 -5.556 -5.807 1.00 64.56 91 GLY A CA 1
ATOM 683 C C . GLY A 1 91 ? 7.741 -5.381 -7.139 1.00 64.56 91 GLY A C 1
ATOM 684 O O . GLY A 1 91 ? 8.381 -5.533 -8.180 1.00 64.56 91 GLY A O 1
ATOM 685 N N . GLY A 1 92 ? 6.434 -5.112 -7.150 1.00 64.19 92 GLY A N 1
ATOM 686 C CA . GLY A 1 92 ? 5.648 -5.117 -8.386 1.00 64.19 92 GLY A CA 1
ATOM 687 C C . GLY A 1 92 ? 5.590 -6.509 -9.036 1.00 64.19 92 GLY A C 1
ATOM 688 O O . GLY A 1 92 ? 5.733 -7.517 -8.349 1.00 64.19 92 GLY A O 1
ATOM 689 N N . LYS A 1 93 ? 5.341 -6.564 -10.357 1.00 58.81 93 LYS A N 1
ATOM 690 C CA . LYS A 1 93 ? 4.982 -7.764 -11.151 1.00 58.81 93 LYS A CA 1
ATOM 691 C C . LYS A 1 93 ? 5.746 -9.038 -10.745 1.00 58.81 93 LYS A C 1
ATOM 693 O O . LYS A 1 93 ? 6.790 -9.351 -11.302 1.00 58.81 93 LYS A O 1
ATOM 698 N N . PHE A 1 94 ? 5.155 -9.780 -9.807 1.00 60.94 94 PHE A N 1
ATOM 699 C CA . PHE A 1 94 ? 5.546 -11.121 -9.361 1.00 60.94 94 PHE A CA 1
ATOM 700 C C . PHE A 1 94 ? 7.040 -11.301 -9.059 1.00 60.94 94 PHE A C 1
ATOM 702 O O . PHE A 1 94 ? 7.619 -12.338 -9.382 1.00 60.94 94 PHE A O 1
ATOM 709 N N . SER A 1 95 ? 7.663 -10.301 -8.434 1.00 71.12 95 SER A N 1
ATOM 710 C CA . SER A 1 95 ? 9.073 -10.372 -8.051 1.00 71.12 95 SER A CA 1
ATOM 711 C C . SER A 1 95 ? 9.303 -11.509 -7.054 1.00 71.12 95 SER A C 1
ATOM 713 O O . SER A 1 95 ? 8.823 -11.462 -5.922 1.00 71.12 95 SER A O 1
ATOM 715 N N . ALA A 1 96 ? 10.034 -12.541 -7.475 1.00 77.38 96 ALA A N 1
ATOM 716 C CA . ALA A 1 96 ? 10.418 -13.632 -6.591 1.00 77.38 96 ALA A CA 1
ATOM 717 C C . ALA A 1 96 ? 11.391 -13.133 -5.514 1.00 77.38 96 ALA A C 1
ATOM 719 O O . ALA A 1 96 ? 12.255 -12.299 -5.806 1.00 77.38 96 ALA A O 1
ATOM 720 N N . ILE A 1 97 ? 11.309 -13.694 -4.303 1.00 75.88 97 ILE A N 1
ATOM 721 C CA . ILE A 1 97 ? 12.224 -13.385 -3.183 1.00 75.88 97 ILE A CA 1
ATOM 722 C C . ILE A 1 97 ? 13.680 -13.466 -3.641 1.00 75.88 97 ILE A C 1
ATOM 724 O O . ILE A 1 97 ? 14.478 -12.560 -3.394 1.00 75.88 97 ILE A O 1
ATOM 728 N N . THR A 1 98 ? 13.998 -14.524 -4.390 1.00 79.00 98 THR A N 1
ATOM 729 C CA . THR A 1 98 ? 15.344 -14.771 -4.899 1.00 79.00 98 THR A CA 1
ATOM 730 C C . THR A 1 98 ? 15.848 -13.670 -5.807 1.00 79.00 98 THR A C 1
ATOM 732 O O . THR A 1 98 ? 17.053 -13.511 -5.852 1.00 79.00 98 THR A O 1
ATOM 735 N N . SER A 1 99 ? 14.990 -12.945 -6.532 1.00 77.19 99 SER A N 1
ATOM 736 C CA . SER A 1 99 ? 15.374 -11.829 -7.405 1.00 77.19 99 SER A CA 1
ATOM 737 C C . SER A 1 99 ? 15.357 -10.490 -6.677 1.00 77.19 99 SER A C 1
ATOM 739 O O . SER A 1 99 ? 16.174 -9.630 -6.989 1.00 77.19 99 SER A O 1
ATOM 741 N N . PHE A 1 100 ? 14.423 -10.309 -5.744 1.00 77.31 100 PHE A N 1
ATOM 742 C CA . PHE A 1 100 ? 14.200 -9.036 -5.066 1.00 77.31 100 PHE A CA 1
ATOM 743 C C . PHE A 1 100 ? 15.325 -8.699 -4.079 1.00 77.31 100 PHE A C 1
ATOM 745 O O . PHE A 1 100 ? 15.808 -7.573 -4.064 1.00 77.31 100 PHE A O 1
ATOM 752 N N . PHE A 1 101 ? 15.800 -9.688 -3.315 1.00 78.12 101 PHE A N 1
ATOM 753 C CA . PHE A 1 101 ? 16.867 -9.502 -2.323 1.00 78.12 101 PHE A CA 1
ATOM 754 C C . PHE A 1 101 ? 18.272 -9.824 -2.854 1.00 78.12 101 PHE A C 1
ATOM 756 O O . PHE A 1 101 ? 19.207 -10.001 -2.069 1.00 78.12 101 PHE A O 1
ATOM 763 N N . LYS A 1 102 ? 18.471 -9.919 -4.179 1.00 76.00 102 LYS A N 1
ATOM 764 C CA . LYS A 1 102 ? 19.833 -10.091 -4.710 1.00 76.00 102 LYS A CA 1
ATOM 765 C C . LYS A 1 102 ? 20.635 -8.829 -4.431 1.00 76.00 102 LYS A C 1
ATOM 767 O O . LYS A 1 102 ? 20.267 -7.745 -4.872 1.00 76.00 102 LYS A O 1
ATOM 772 N N . ASN A 1 103 ? 21.774 -8.989 -3.764 1.00 60.09 103 ASN A N 1
ATOM 773 C CA . ASN A 1 103 ? 22.792 -7.952 -3.690 1.00 60.09 103 ASN A CA 1
ATOM 774 C C . ASN A 1 103 ? 23.363 -7.739 -5.103 1.00 60.09 103 ASN A C 1
ATOM 776 O O . ASN A 1 103 ? 24.245 -8.482 -5.546 1.00 60.09 103 ASN A O 1
ATOM 780 N N . ASP A 1 104 ? 22.801 -6.791 -5.855 1.00 59.56 104 ASP A N 1
ATOM 781 C CA . ASP A 1 104 ? 23.246 -6.507 -7.213 1.00 59.56 104 ASP A CA 1
ATOM 782 C C . ASP A 1 104 ? 24.608 -5.802 -7.151 1.00 59.56 104 ASP A C 1
ATOM 784 O O . ASP A 1 104 ? 24.714 -4.576 -7.056 1.00 59.56 104 ASP A O 1
ATOM 788 N N . ARG A 1 105 ? 25.687 -6.594 -7.203 1.00 57.69 105 ARG A N 1
ATOM 789 C CA . ARG A 1 105 ? 27.079 -6.108 -7.260 1.00 57.69 105 ARG A CA 1
ATOM 790 C C . ARG A 1 105 ? 27.301 -5.095 -8.395 1.00 57.69 105 ARG A C 1
ATOM 792 O O . ARG A 1 105 ? 28.274 -4.342 -8.366 1.00 57.69 105 ARG A O 1
ATOM 799 N N . ARG 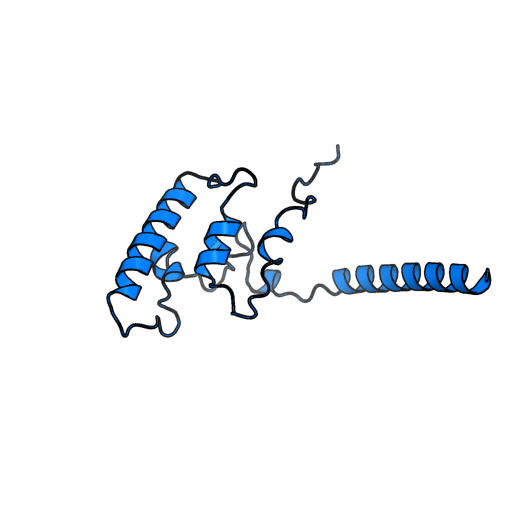A 1 106 ? 26.406 -5.047 -9.392 1.00 54.78 106 ARG A N 1
ATOM 800 C CA . ARG A 1 106 ? 26.418 -4.046 -10.465 1.00 54.78 106 ARG A CA 1
ATOM 801 C C . ARG A 1 106 ? 26.068 -2.642 -9.959 1.00 54.78 106 ARG A C 1
ATOM 803 O O . ARG A 1 106 ? 26.695 -1.688 -10.410 1.00 54.78 106 ARG A O 1
ATOM 810 N N . SER A 1 107 ? 25.150 -2.519 -8.996 1.00 56.19 107 SER A N 1
ATOM 811 C CA . SER A 1 107 ? 24.780 -1.234 -8.383 1.00 56.19 107 SER A CA 1
ATOM 812 C C . SER A 1 107 ? 25.923 -0.653 -7.546 1.00 56.19 107 SER A C 1
ATOM 814 O O . SER A 1 107 ? 26.121 0.559 -7.532 1.00 56.19 107 SER A O 1
ATOM 816 N N . GLN A 1 108 ? 26.720 -1.507 -6.894 1.00 56.50 108 GLN A N 1
ATOM 817 C CA . GLN A 1 108 ? 27.887 -1.058 -6.129 1.00 56.50 108 GLN A CA 1
ATOM 818 C C . GLN A 1 108 ? 28.993 -0.497 -7.034 1.00 56.50 108 GLN A C 1
ATOM 820 O O . GLN A 1 108 ? 29.531 0.564 -6.736 1.00 56.50 108 GLN A O 1
ATOM 825 N N . ARG A 1 109 ? 29.273 -1.128 -8.187 1.00 56.69 109 ARG A N 1
ATOM 826 C CA . ARG A 1 109 ? 30.268 -0.615 -9.153 1.00 56.69 109 ARG A CA 1
ATOM 827 C C . ARG A 1 109 ? 29.929 0.780 -9.679 1.00 56.69 109 ARG A C 1
ATOM 829 O O . ARG A 1 109 ? 30.831 1.589 -9.851 1.00 56.69 109 ARG A O 1
ATOM 836 N N . THR A 1 110 ? 28.650 1.075 -9.915 1.00 58.72 110 THR A N 1
ATOM 837 C CA . THR A 1 110 ? 28.233 2.413 -10.368 1.00 58.72 110 THR A CA 1
ATOM 838 C C . THR A 1 110 ? 28.304 3.470 -9.272 1.00 58.72 110 THR A C 1
ATOM 840 O O . THR A 1 110 ? 28.484 4.641 -9.584 1.00 58.72 110 THR A O 1
ATOM 843 N N . SER A 1 111 ? 28.150 3.082 -8.004 1.00 60.03 111 SER A N 1
ATOM 844 C CA . SER A 1 111 ? 28.298 4.010 -6.881 1.00 60.03 111 SER A CA 1
ATOM 845 C C . SER A 1 111 ? 29.765 4.333 -6.614 1.00 60.03 111 SER A C 1
ATOM 847 O O . SER A 1 111 ? 30.080 5.498 -6.424 1.00 60.03 111 SER A O 1
ATOM 849 N N . VAL A 1 112 ? 30.659 3.339 -6.673 1.00 65.19 112 VAL A N 1
ATOM 850 C CA . VAL A 1 112 ? 32.107 3.545 -6.480 1.00 65.19 112 VAL A CA 1
ATOM 851 C C . VAL A 1 112 ? 32.685 4.464 -7.559 1.00 65.19 112 VAL A C 1
ATOM 853 O O . VAL A 1 112 ? 33.306 5.460 -7.219 1.00 65.19 112 VAL A O 1
ATOM 856 N N . ALA A 1 113 ? 32.372 4.223 -8.837 1.00 64.06 113 ALA A N 1
ATOM 857 C CA . ALA A 1 113 ? 32.835 5.090 -9.927 1.00 64.06 113 ALA A CA 1
ATOM 858 C C . ALA A 1 113 ? 32.348 6.548 -9.784 1.00 64.06 113 ALA A C 1
ATOM 860 O O . ALA A 1 113 ? 33.081 7.486 -10.064 1.00 64.06 113 ALA A O 1
ATOM 861 N N . ARG A 1 114 ? 31.118 6.758 -9.289 1.00 69.06 114 ARG A N 1
ATOM 862 C CA . ARG A 1 114 ? 30.597 8.110 -9.019 1.00 69.06 114 ARG A CA 1
ATOM 863 C C . ARG A 1 114 ? 31.288 8.796 -7.844 1.00 69.06 114 ARG A C 1
ATOM 865 O O . ARG A 1 114 ? 31.342 10.019 -7.828 1.00 69.06 114 ARG A O 1
ATOM 872 N N . ILE A 1 115 ? 31.745 8.036 -6.850 1.00 73.62 115 ILE A N 1
ATOM 873 C CA . ILE A 1 115 ? 32.476 8.580 -5.699 1.00 73.62 115 ILE A CA 1
ATOM 874 C C . ILE A 1 115 ? 33.864 9.036 -6.150 1.00 73.62 115 ILE A C 1
ATOM 876 O O . ILE A 1 115 ? 34.246 10.158 -5.838 1.00 73.62 115 ILE A O 1
ATOM 880 N N . GLU A 1 116 ? 34.555 8.227 -6.955 1.00 79.44 116 GLU A N 1
ATOM 881 C CA . GLU A 1 116 ? 35.861 8.574 -7.533 1.00 79.44 116 GLU A CA 1
ATOM 882 C C . GLU A 1 116 ? 35.789 9.864 -8.372 1.00 79.44 116 GLU A C 1
ATOM 884 O O . GLU A 1 116 ? 36.625 10.755 -8.214 1.00 79.44 116 GLU A O 1
ATOM 889 N N . ASP A 1 117 ? 34.742 10.022 -9.193 1.00 77.81 117 ASP A N 1
ATOM 890 C CA . ASP A 1 117 ? 34.515 11.251 -9.969 1.00 77.81 117 ASP A CA 1
ATOM 891 C C . ASP A 1 117 ? 34.295 12.482 -9.066 1.00 77.81 117 ASP A C 1
ATOM 893 O O . ASP A 1 117 ? 34.795 13.572 -9.349 1.00 77.81 117 ASP A O 1
ATOM 897 N N . VAL A 1 118 ? 33.555 12.331 -7.960 1.00 77.75 118 VAL A N 1
ATOM 898 C CA . VAL A 1 118 ? 33.316 13.425 -7.001 1.00 77.75 118 VAL A CA 1
ATOM 899 C C . VAL A 1 118 ? 34.598 13.791 -6.252 1.00 77.75 118 VAL A C 1
ATOM 901 O O . VAL A 1 118 ? 34.875 14.976 -6.069 1.00 77.75 118 VAL A O 1
ATOM 904 N N . GLU A 1 119 ? 35.399 12.805 -5.850 1.00 81.94 119 GLU A N 1
ATOM 905 C CA . GLU A 1 119 ? 36.687 13.033 -5.190 1.00 81.94 119 GLU A CA 1
ATOM 906 C C . GLU A 1 119 ? 37.664 13.774 -6.106 1.00 81.94 119 GLU A C 1
ATOM 908 O O . GLU A 1 119 ? 38.307 14.726 -5.660 1.00 81.94 119 GLU A O 1
ATOM 913 N N . ALA A 1 120 ? 37.714 13.424 -7.395 1.00 83.06 120 ALA A N 1
ATOM 914 C CA . ALA A 1 120 ? 38.531 14.133 -8.378 1.00 83.06 120 ALA A CA 1
ATOM 915 C C . ALA A 1 120 ? 38.131 15.615 -8.504 1.00 83.06 120 ALA A C 1
ATOM 917 O O . ALA A 1 120 ? 38.993 16.496 -8.475 1.00 83.06 120 ALA A O 1
ATOM 918 N N . ILE A 1 121 ? 36.825 15.905 -8.552 1.00 79.19 121 ILE A N 1
ATOM 919 C CA . ILE A 1 121 ? 36.303 17.281 -8.623 1.00 79.19 121 ILE A CA 1
ATOM 920 C C . ILE A 1 121 ? 36.630 18.076 -7.348 1.00 79.19 121 ILE A C 1
ATOM 922 O O . ILE A 1 121 ? 36.930 19.271 -7.410 1.00 79.19 121 ILE A O 1
ATOM 926 N N . VAL A 1 122 ? 36.566 17.438 -6.175 1.00 86.25 122 VAL A N 1
ATOM 927 C CA . VAL A 1 122 ? 36.902 18.083 -4.895 1.00 86.25 122 VAL A CA 1
ATOM 928 C C . VAL A 1 122 ? 38.400 18.387 -4.812 1.00 86.25 122 VAL A C 1
ATOM 930 O O . VAL A 1 122 ? 38.770 19.491 -4.411 1.00 86.25 122 VAL A O 1
ATOM 933 N N . GLN A 1 123 ? 39.256 17.456 -5.240 1.00 79.19 123 GLN A N 1
ATOM 934 C CA . GLN A 1 123 ? 40.710 17.644 -5.280 1.00 79.19 123 GLN A CA 1
ATOM 935 C C . GLN A 1 123 ? 41.119 18.762 -6.249 1.00 79.19 123 GLN A C 1
ATOM 937 O O . GLN A 1 123 ? 41.959 19.596 -5.910 1.00 79.19 123 GLN A O 1
ATOM 942 N N . GLU A 1 124 ? 40.476 18.844 -7.418 1.00 85.00 124 GLU A N 1
ATOM 943 C CA . GLU A 1 124 ? 40.715 19.924 -8.379 1.00 85.00 124 GLU A CA 1
ATOM 944 C C . GLU A 1 124 ? 40.401 21.298 -7.771 1.00 85.00 124 GLU A C 1
ATOM 946 O O . GLU A 1 124 ? 41.200 22.225 -7.896 1.00 85.00 124 GLU A O 1
ATOM 951 N N . ARG A 1 125 ? 39.285 21.437 -7.043 1.00 85.06 125 ARG A N 1
ATOM 952 C CA . ARG A 1 125 ? 38.913 22.707 -6.392 1.00 85.06 125 ARG A CA 1
ATOM 953 C C . ARG A 1 125 ? 39.841 23.096 -5.245 1.00 85.06 125 ARG A C 1
ATOM 955 O O . ARG A 1 125 ? 40.070 24.285 -5.052 1.00 85.06 125 ARG A O 1
ATOM 962 N N . LEU A 1 126 ? 40.378 22.119 -4.516 1.00 81.75 126 LEU A N 1
ATOM 963 C CA . LEU A 1 126 ? 41.351 22.352 -3.445 1.00 81.75 126 LEU A CA 1
ATOM 964 C C . LEU A 1 126 ? 42.725 22.773 -3.984 1.00 81.75 126 LEU A C 1
ATOM 966 O O . LEU A 1 126 ? 43.425 23.525 -3.319 1.00 81.75 126 LEU A O 1
ATOM 970 N N . SER A 1 127 ? 43.101 22.333 -5.190 1.00 77.69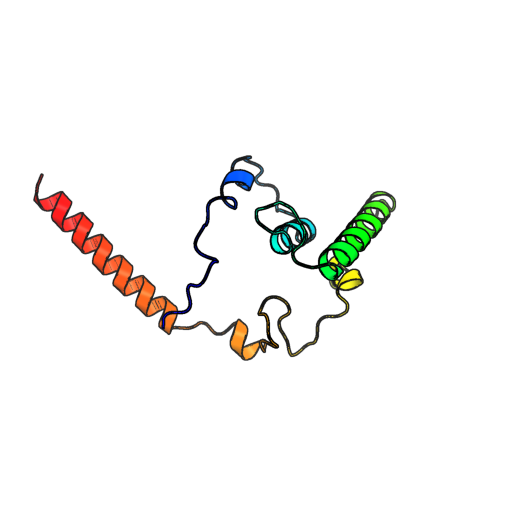 127 SER A N 1
ATOM 971 C CA . SER A 1 127 ? 44.381 22.690 -5.819 1.00 77.69 127 SER A CA 1
ATOM 972 C C . SER A 1 127 ? 44.423 24.108 -6.411 1.00 77.69 127 SER A C 1
ATOM 974 O O . SER A 1 127 ? 45.500 24.561 -6.797 1.00 77.69 127 SER A O 1
ATOM 976 N N . HIS A 1 128 ? 43.280 24.786 -6.542 1.00 70.88 128 HIS A N 1
ATOM 977 C CA . HIS A 1 128 ? 43.174 26.129 -7.133 1.00 70.88 128 HIS A CA 1
ATOM 978 C C . HIS A 1 128 ? 42.990 27.247 -6.087 1.00 70.88 128 HIS A C 1
ATOM 980 O O . HIS A 1 128 ? 42.692 28.384 -6.459 1.00 70.88 128 HIS A O 1
ATOM 986 N N . GLN A 1 129 ? 43.152 26.931 -4.799 1.00 53.56 129 GLN A N 1
ATOM 987 C CA . GLN A 1 129 ? 43.165 27.880 -3.681 1.00 53.56 129 GLN A CA 1
ATOM 988 C C . GLN A 1 129 ? 44.590 28.040 -3.144 1.00 53.56 129 GLN A C 1
ATOM 990 O O . GLN A 1 129 ? 44.944 29.188 -2.797 1.00 53.56 129 GLN A O 1
#

Foldseek 3Di:
DDDDDPPPDPPVVVVVVPPPDPDDDDPLVVLQVVQADPVRHGPDPLSVVLNVQLVVVVVVVVVVPDCPVPPCRDSCCVSVPHDDQQADPVPPDRDGPVRPPDPPVVVVVVVVVVVVVVVVVVVVVVVVD

InterPro domains:
  IPR004252 Probable transposase, Ptta/En/Spm, plant [PF03004] (23-94)

Sequence (129 aa):
MPLSRPWASAGQTASLVEQGSTAPISCVELWKVGHKRKTGEYISTDAAELASKIDELSSQESQSVETVSQGRDDILASVLGQEHPDRVRVGGKFSAITSFFKNDRRSQRTSVARIEDVEAIVQERLSHQ

pLDDT: mean 70.44, std 17.1, range [35.66, 92.5]

Secondary structure (DSSP, 8-state):
-----TT---SSTTTTT-S---SPPPHHHHHHHHTB-TTSSBSSHHHHHHHHHHHHHHHHHHHSTT----SS--HHHHHH-PPPTTB-GGGSTT-BHHHHT---HHHHHHHHHHHHHHHHHHHHHHTT-